Protein AF-A0A7K3Z3W0-F1 (afdb_monomer)

Sequence (108 aa):
METPNSKQ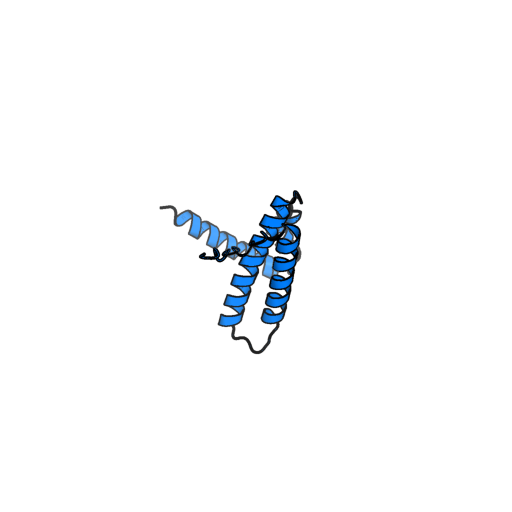KPKTQTPTHEALLQTEWATIKQLEKMLLDPELTIKEKTNVANVLAFHANTLNKLLMQRGEKDEFDEQNLGDYVRCVEPRIARNFRRDFKVWKRTLSLKRY

pLDDT: mean 74.73, std 16.38, range [38.72, 93.94]

Solvent-accessible surface area (backbone atoms on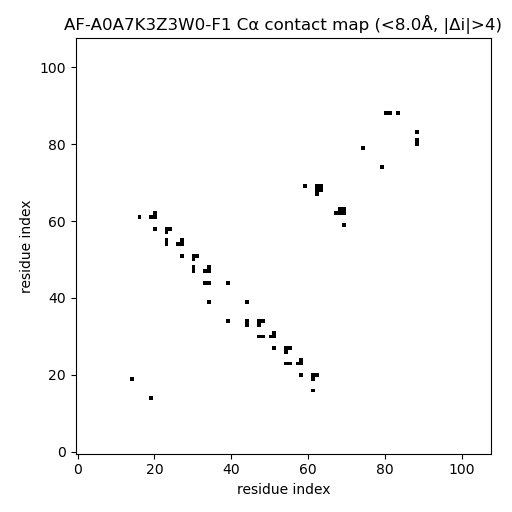ly — not comparable to full-atom values): 6561 Å² total; per-residue (Å²): 138,86,80,83,81,79,79,77,73,82,78,78,74,76,75,50,73,67,57,49,51,54,49,39,54,53,49,46,58,50,42,54,54,54,64,69,45,83,85,58,50,74,68,53,43,52,51,47,50,54,52,38,53,52,45,53,55,50,44,51,54,52,42,47,74,71,67,47,74,58,73,61,76,74,52,49,75,68,58,63,38,65,81,40,62,72,68,60,35,49,52,52,55,52,53,52,51,52,52,54,50,55,55,65,70,63,67,126

Radius of gyration: 22.02 Å; Cα contacts (8 Å, |Δi|>4): 37; chains: 1; bounding box: 74×55×32 Å

Nearest PDB structures (foldseek):
  3d36-assembly1_B  TM=8.146E-01  e=3.096E+00  Geobacillus stearothermophilus 10
  7qho-assembly1_I  TM=8.813E-01  e=4.775E+00  Corynebacterium glutamicum ATCC 13032
  6dkm-assembly1_A  TM=8.184E-01  e=8.868E+00  synthetic construct

Mean predicted aligned error: 15.64 Å

Secondary structure (DSSP, 8-state):
-------------PPPHHHHHHHHHHHHHHHHHHHT-TTS-HHHHHHHHHHHHHHHHHHHHHHHHTT---HHHHS-HHHHHHTS-HHHHHHHHHHHHHHHHHHHHT--

Structure (mmCIF, N/CA/C/O backbone):
data_AF-A0A7K3Z3W0-F1
#
_entry.id   AF-A0A7K3Z3W0-F1
#
loop_
_atom_site.group_PDB
_atom_site.id
_atom_site.type_symbol
_atom_site.label_atom_id
_atom_site.label_alt_id
_atom_site.label_comp_id
_atom_site.label_asym_id
_atom_site.label_entity_id
_atom_site.label_seq_id
_atom_site.pdbx_PDB_ins_code
_atom_site.Cartn_x
_atom_site.Cartn_y
_atom_site.Cartn_z
_atom_site.occupancy
_atom_site.B_iso_or_equiv
_atom_site.auth_seq_id
_atom_site.auth_comp_id
_atom_site.auth_asym_id
_atom_site.auth_atom_id
_atom_site.pdbx_PDB_model_num
ATOM 1 N N . MET A 1 1 ? 53.928 -29.258 2.703 1.00 38.72 1 MET A N 1
ATOM 2 C CA . MET A 1 1 ? 53.296 -28.548 1.574 1.00 38.72 1 MET A CA 1
ATOM 3 C C . MET A 1 1 ? 51.880 -28.220 1.994 1.00 38.72 1 MET A C 1
ATOM 5 O O . MET A 1 1 ? 51.075 -29.130 2.128 1.00 38.72 1 MET A O 1
ATOM 9 N N . GLU A 1 2 ? 51.623 -26.960 2.323 1.00 39.38 2 GLU A N 1
ATOM 10 C CA . GLU A 1 2 ? 50.313 -26.494 2.779 1.00 39.38 2 GLU A CA 1
ATOM 11 C C . GLU A 1 2 ? 49.492 -26.056 1.563 1.00 39.38 2 GLU A C 1
ATOM 13 O O . GLU A 1 2 ? 49.915 -25.207 0.782 1.00 39.38 2 GLU A O 1
ATOM 18 N N . THR A 1 3 ? 48.332 -26.6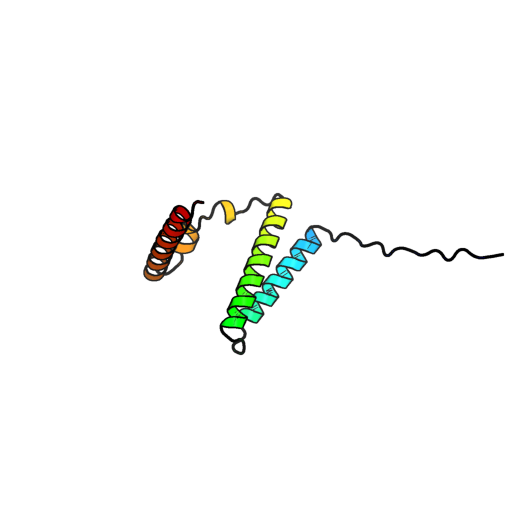74 1.368 1.00 49.91 3 THR A N 1
ATOM 19 C CA . THR A 1 3 ? 47.352 -26.271 0.355 1.00 49.91 3 THR A CA 1
ATOM 20 C C . THR A 1 3 ? 46.624 -25.002 0.807 1.00 49.91 3 THR A C 1
ATOM 22 O O . THR A 1 3 ? 46.060 -25.006 1.906 1.00 49.91 3 THR A O 1
ATOM 25 N N . PRO A 1 4 ? 46.538 -23.937 -0.010 1.00 48.25 4 PRO A N 1
ATOM 26 C CA . PRO A 1 4 ? 45.727 -22.783 0.336 1.00 48.25 4 PRO A CA 1
ATOM 27 C C . PRO A 1 4 ? 44.248 -23.086 0.067 1.00 48.25 4 PRO A C 1
ATOM 29 O O . PRO A 1 4 ? 43.810 -23.271 -1.068 1.00 48.25 4 PRO A O 1
ATOM 32 N N . ASN A 1 5 ? 43.477 -23.127 1.152 1.00 45.44 5 ASN A N 1
ATOM 33 C CA . ASN A 1 5 ? 42.025 -23.233 1.156 1.00 45.44 5 ASN A CA 1
ATOM 34 C C . ASN A 1 5 ? 41.415 -21.959 0.537 1.00 45.44 5 ASN A C 1
ATOM 36 O O . ASN A 1 5 ? 41.382 -20.894 1.162 1.00 45.44 5 ASN A O 1
ATOM 40 N N . SER A 1 6 ? 40.981 -22.056 -0.722 1.00 48.03 6 SER A N 1
ATOM 41 C CA . SER A 1 6 ? 40.340 -20.969 -1.462 1.00 48.03 6 SER A CA 1
ATOM 42 C C . SER A 1 6 ? 38.951 -20.692 -0.884 1.00 48.03 6 SER A C 1
ATOM 44 O O . SER A 1 6 ? 37.970 -21.361 -1.205 1.00 48.03 6 SER A O 1
ATOM 46 N N . LYS A 1 7 ? 38.858 -19.684 -0.010 1.00 52.44 7 LYS A N 1
ATOM 47 C CA . LYS A 1 7 ? 37.584 -19.108 0.434 1.00 52.44 7 LYS A CA 1
ATOM 48 C C . LYS A 1 7 ? 36.920 -18.399 -0.752 1.00 52.44 7 LYS A C 1
ATOM 50 O O . LYS A 1 7 ? 37.149 -17.211 -0.979 1.00 52.44 7 LYS A O 1
ATOM 55 N N . GLN A 1 8 ? 36.090 -19.113 -1.510 1.00 46.75 8 GLN A N 1
ATOM 56 C CA . GLN A 1 8 ? 35.159 -18.488 -2.449 1.00 46.75 8 GLN A CA 1
ATOM 57 C C . GLN A 1 8 ? 34.176 -17.614 -1.655 1.00 46.75 8 GLN A C 1
ATOM 59 O O . GLN A 1 8 ? 33.345 -18.114 -0.900 1.00 46.75 8 GLN A O 1
ATOM 64 N N . LYS A 1 9 ? 34.287 -16.289 -1.804 1.00 46.88 9 LYS A N 1
ATOM 65 C CA . LYS A 1 9 ? 33.256 -15.349 -1.346 1.00 46.88 9 LYS A CA 1
ATOM 66 C C . LYS A 1 9 ? 31.958 -15.654 -2.111 1.00 46.88 9 LYS A C 1
ATOM 68 O O . LYS A 1 9 ? 32.032 -15.797 -3.335 1.00 46.88 9 LYS A O 1
ATOM 73 N N . PRO A 1 10 ? 30.787 -15.727 -1.453 1.00 45.97 10 PRO A N 1
ATOM 74 C CA . PRO A 1 10 ? 29.529 -15.845 -2.173 1.00 45.97 10 PRO A CA 1
ATOM 75 C C . PRO A 1 10 ? 29.385 -14.618 -3.076 1.00 45.97 10 PRO A C 1
ATOM 77 O O . PRO A 1 10 ? 29.442 -13.477 -2.615 1.00 45.97 10 PRO A O 1
ATOM 80 N N . LYS A 1 11 ? 29.265 -14.852 -4.385 1.00 47.03 11 LYS A N 1
ATOM 81 C CA . LYS A 1 11 ? 28.898 -13.813 -5.343 1.00 47.03 11 LYS A CA 1
ATOM 82 C C . LYS A 1 11 ? 27.453 -13.437 -5.039 1.00 47.03 11 LYS A C 1
ATOM 84 O O . LYS A 1 11 ? 26.540 -14.119 -5.493 1.00 47.03 11 LYS A O 1
ATOM 89 N N . THR A 1 12 ? 27.243 -12.387 -4.254 1.00 52.00 12 THR A N 1
ATOM 90 C CA . THR A 1 12 ? 25.933 -11.749 -4.134 1.00 52.00 12 THR A CA 1
ATOM 91 C C . THR A 1 12 ? 25.607 -11.180 -5.511 1.00 52.00 12 THR A C 1
ATOM 93 O O . THR A 1 12 ? 26.081 -10.104 -5.868 1.00 52.00 12 THR A O 1
ATOM 96 N N . GLN A 1 13 ? 24.903 -11.951 -6.341 1.00 56.97 13 GLN A N 1
ATOM 97 C CA . GLN A 1 13 ? 24.348 -11.436 -7.586 1.00 56.97 13 GLN A CA 1
ATOM 98 C C . GLN A 1 13 ? 23.401 -10.310 -7.192 1.00 56.97 13 GLN A C 1
ATOM 100 O O . GLN A 1 13 ? 22.414 -10.541 -6.496 1.00 56.97 13 GLN A O 1
ATOM 105 N N . THR A 1 14 ? 23.742 -9.082 -7.571 1.00 64.88 14 THR A N 1
ATOM 106 C CA . THR A 1 14 ? 22.817 -7.964 -7.453 1.00 64.88 14 THR A CA 1
ATOM 107 C C . THR A 1 14 ? 21.577 -8.316 -8.274 1.00 64.88 14 THR A C 1
ATOM 109 O O . THR A 1 14 ? 21.716 -8.616 -9.464 1.00 64.88 14 THR A O 1
ATOM 112 N N . PRO A 1 15 ? 20.383 -8.356 -7.657 1.00 74.75 15 PRO A N 1
ATOM 113 C CA . PRO A 1 15 ? 19.162 -8.674 -8.377 1.00 74.75 15 PRO A CA 1
ATOM 114 C C . PRO A 1 15 ? 18.978 -7.684 -9.526 1.00 74.75 15 PRO A C 1
ATOM 116 O O . PRO A 1 15 ? 19.253 -6.489 -9.390 1.00 74.75 15 PRO A O 1
ATOM 119 N N . THR A 1 16 ? 18.552 -8.194 -10.680 1.00 86.12 16 THR A N 1
ATOM 120 C CA . THR A 1 16 ? 18.250 -7.346 -11.833 1.00 86.12 16 THR A CA 1
ATOM 121 C C . THR A 1 16 ? 17.067 -6.437 -11.506 1.00 86.12 16 THR A C 1
ATOM 123 O O . THR A 1 16 ? 16.213 -6.773 -10.687 1.00 86.12 16 THR A O 1
ATOM 126 N N . HIS A 1 17 ? 16.990 -5.286 -12.172 1.00 83.00 17 HIS A N 1
ATOM 127 C CA . HIS A 1 17 ? 15.889 -4.339 -11.987 1.00 83.00 17 HIS A CA 1
ATOM 128 C C . HIS A 1 17 ? 14.506 -4.991 -12.198 1.00 83.00 17 HIS A C 1
ATOM 130 O O . HIS A 1 17 ? 13.577 -4.763 -11.431 1.00 83.00 17 HIS A O 1
ATOM 136 N N . GLU A 1 18 ? 14.388 -5.876 -13.191 1.00 84.00 18 GLU A N 1
ATOM 137 C CA . GLU A 1 18 ? 13.168 -6.652 -13.447 1.00 84.00 18 GLU A CA 1
ATOM 138 C C . GLU A 1 18 ? 12.836 -7.610 -12.289 1.00 84.00 18 GLU A C 1
ATOM 140 O O . GLU A 1 18 ? 11.682 -7.719 -11.884 1.00 84.00 18 GLU A O 1
ATOM 145 N N . ALA A 1 19 ? 13.842 -8.268 -11.700 1.00 87.94 19 ALA A N 1
ATOM 146 C CA . ALA A 1 19 ? 13.634 -9.137 -10.543 1.00 87.94 19 ALA A CA 1
ATOM 147 C C . ALA A 1 19 ? 13.154 -8.349 -9.312 1.00 87.94 19 ALA A C 1
ATOM 149 O O . ALA A 1 19 ? 12.318 -8.848 -8.556 1.00 87.94 19 ALA A O 1
ATOM 150 N N . LEU A 1 20 ? 13.634 -7.112 -9.131 1.00 88.38 20 LEU A N 1
ATOM 151 C CA . LEU A 1 20 ? 13.148 -6.209 -8.083 1.00 88.38 20 LEU A CA 1
ATOM 152 C C . LEU A 1 20 ? 11.679 -5.832 -8.311 1.00 88.38 20 LEU A C 1
ATOM 154 O O . LEU A 1 20 ? 10.875 -5.988 -7.397 1.00 88.38 20 LEU A O 1
ATOM 158 N N . LEU A 1 21 ? 11.302 -5.444 -9.535 1.00 87.81 21 LEU A N 1
ATOM 159 C CA . LEU A 1 21 ? 9.907 -5.141 -9.883 1.00 87.81 21 LEU A CA 1
ATOM 160 C C . LEU A 1 21 ? 8.968 -6.321 -9.607 1.00 87.81 21 LEU A C 1
ATOM 162 O O . LEU A 1 21 ? 7.926 -6.149 -8.976 1.00 87.81 21 LEU A O 1
ATOM 166 N N . GLN A 1 22 ? 9.343 -7.529 -10.037 1.00 90.19 22 GLN A N 1
ATOM 167 C CA . GLN A 1 22 ? 8.543 -8.735 -9.795 1.00 90.19 22 GLN A CA 1
ATOM 168 C C . GLN A 1 22 ? 8.397 -9.037 -8.298 1.00 90.19 22 GLN A C 1
ATOM 170 O O . GLN A 1 22 ? 7.325 -9.443 -7.846 1.00 90.19 22 GLN A O 1
ATOM 175 N N . THR A 1 23 ? 9.456 -8.804 -7.521 1.00 92.56 23 THR A N 1
ATOM 176 C CA . THR A 1 23 ? 9.451 -9.024 -6.069 1.00 92.56 23 THR A CA 1
ATOM 177 C C . THR A 1 23 ? 8.527 -8.039 -5.353 1.00 92.56 23 THR A C 1
ATOM 179 O O . THR A 1 23 ? 7.727 -8.449 -4.509 1.00 92.56 23 THR A O 1
ATOM 182 N N . GLU A 1 24 ? 8.575 -6.756 -5.716 1.00 91.06 24 GLU A N 1
ATOM 183 C CA . GLU A 1 24 ? 7.681 -5.738 -5.152 1.00 91.06 24 GLU A CA 1
ATOM 18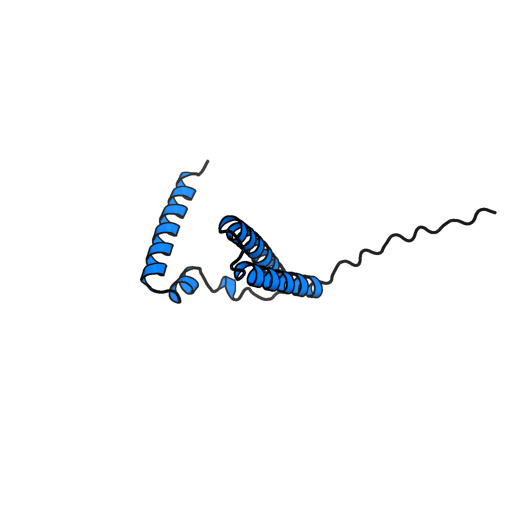4 C C . GLU A 1 24 ? 6.213 -6.024 -5.506 1.00 91.06 24 GLU A C 1
ATOM 186 O O . GLU A 1 24 ? 5.353 -6.031 -4.624 1.00 91.06 24 GLU A O 1
ATOM 191 N N . TRP A 1 25 ? 5.918 -6.379 -6.763 1.00 93.56 25 TRP A N 1
ATOM 192 C CA . TRP A 1 25 ? 4.567 -6.773 -7.182 1.00 93.56 25 TRP A CA 1
ATOM 193 C C . TRP A 1 25 ? 4.036 -7.998 -6.432 1.00 93.56 25 TRP A C 1
ATOM 195 O O . TRP A 1 25 ? 2.867 -8.028 -6.036 1.00 93.56 25 TRP A O 1
ATOM 205 N N . ALA A 1 26 ? 4.874 -9.018 -6.231 1.00 92.69 26 ALA A N 1
ATOM 206 C CA . ALA A 1 26 ? 4.501 -10.203 -5.463 1.00 92.69 26 ALA A CA 1
ATOM 207 C C . ALA A 1 26 ? 4.192 -9.851 -3.999 1.00 92.69 26 ALA A C 1
ATOM 209 O O . ALA A 1 26 ? 3.196 -10.325 -3.446 1.00 92.69 26 ALA A O 1
ATOM 210 N N . THR A 1 27 ? 5.001 -8.971 -3.406 1.00 92.81 27 THR A N 1
ATOM 211 C CA . THR A 1 27 ? 4.833 -8.503 -2.025 1.00 92.81 27 THR A CA 1
ATOM 212 C C . THR A 1 27 ? 3.538 -7.710 -1.860 1.00 92.81 27 THR A C 1
ATOM 214 O O . THR A 1 27 ? 2.762 -7.993 -0.948 1.00 92.81 27 THR A O 1
ATOM 217 N N . ILE A 1 28 ? 3.234 -6.786 -2.778 1.00 93.38 28 ILE A N 1
ATOM 218 C CA . ILE A 1 28 ? 1.977 -6.018 -2.764 1.00 93.38 28 ILE A CA 1
ATOM 219 C C . ILE A 1 28 ? 0.769 -6.957 -2.829 1.00 93.38 28 ILE A C 1
ATOM 221 O O . ILE A 1 28 ? -0.110 -6.871 -1.974 1.00 93.38 28 ILE A O 1
ATOM 225 N N . LYS A 1 29 ? 0.758 -7.924 -3.758 1.00 93.44 29 LYS A N 1
ATOM 226 C CA . LYS A 1 29 ? -0.336 -8.908 -3.869 1.00 93.44 29 LYS A CA 1
ATOM 227 C C . LYS A 1 29 ? -0.524 -9.733 -2.596 1.00 93.44 29 LYS A C 1
ATOM 229 O O . LYS A 1 29 ? -1.643 -10.133 -2.274 1.00 93.44 29 LYS A O 1
ATOM 234 N N . GLN A 1 30 ? 0.557 -10.035 -1.879 1.00 93.94 30 GLN A N 1
ATOM 235 C CA . GLN A 1 30 ? 0.471 -10.734 -0.600 1.00 93.94 30 GLN A CA 1
ATOM 236 C C . GLN A 1 30 ? -0.139 -9.839 0.486 1.00 93.94 30 GLN A C 1
ATOM 238 O O . GLN A 1 30 ? -1.020 -10.290 1.216 1.00 93.94 30 GLN A O 1
ATOM 243 N N . LEU A 1 31 ? 0.274 -8.574 0.564 1.00 91.50 31 LEU A N 1
ATOM 244 C CA . LEU A 1 31 ? -0.255 -7.612 1.534 1.00 91.50 31 LEU A CA 1
ATOM 245 C C . LEU A 1 31 ? -1.736 -7.294 1.281 1.00 91.50 31 LEU A C 1
ATOM 247 O O . LEU A 1 31 ? -2.509 -7.199 2.230 1.00 91.50 31 LEU A O 1
ATOM 251 N N . GLU A 1 32 ? -2.160 -7.211 0.019 1.00 91.25 32 GLU A N 1
ATOM 252 C CA . GLU A 1 32 ? -3.575 -7.076 -0.352 1.00 91.25 32 GLU A CA 1
ATOM 253 C C . GLU A 1 32 ? -4.406 -8.261 0.147 1.00 91.25 32 GLU A C 1
ATOM 255 O O . GLU A 1 32 ? -5.459 -8.066 0.754 1.00 91.25 32 GLU A O 1
ATOM 260 N N . LYS A 1 33 ? -3.913 -9.493 -0.039 1.00 93.00 33 LYS A N 1
ATOM 261 C CA . LYS A 1 33 ? -4.570 -10.693 0.502 1.00 93.00 33 LYS A CA 1
ATOM 262 C C . LYS A 1 33 ? -4.664 -10.648 2.022 1.00 93.00 33 LYS A C 1
ATOM 264 O O . LYS A 1 33 ? -5.706 -11.001 2.562 1.00 93.00 33 LYS A O 1
ATOM 269 N N . MET A 1 34 ? -3.610 -10.191 2.700 1.00 90.94 34 MET A N 1
ATOM 270 C CA . MET A 1 34 ? -3.631 -10.030 4.153 1.00 90.94 34 MET A CA 1
ATOM 271 C C . MET A 1 34 ? -4.685 -9.006 4.582 1.00 90.94 34 MET A C 1
ATOM 273 O O . MET A 1 34 ? -5.429 -9.276 5.507 1.00 90.94 34 MET A O 1
ATOM 277 N N . LEU A 1 35 ? -4.838 -7.868 3.899 1.00 91.06 35 LEU A N 1
ATOM 278 C CA . LEU A 1 35 ? -5.863 -6.874 4.262 1.00 91.06 35 LEU A CA 1
ATOM 279 C C . LEU A 1 35 ? -7.303 -7.405 4.184 1.00 91.06 35 LEU A C 1
ATOM 281 O O . LEU A 1 35 ? -8.171 -6.929 4.924 1.00 91.06 35 LEU A O 1
ATOM 285 N N . LEU A 1 36 ? -7.548 -8.379 3.306 1.00 90.31 36 LEU A N 1
ATOM 286 C CA . LEU A 1 36 ? -8.843 -9.043 3.162 1.00 90.31 36 LEU A CA 1
ATOM 287 C C . LEU A 1 36 ? -9.115 -10.085 4.254 1.00 90.31 36 LEU A C 1
ATOM 289 O O . LEU A 1 36 ? -10.258 -10.520 4.382 1.00 90.31 36 LEU A O 1
ATOM 293 N N . ASP A 1 37 ? -8.110 -10.458 5.049 1.00 91.44 37 ASP A N 1
ATOM 294 C CA . ASP A 1 37 ? -8.264 -11.418 6.136 1.00 91.44 37 ASP A CA 1
ATOM 295 C C . ASP A 1 37 ? -9.227 -10.861 7.210 1.00 91.44 37 ASP A C 1
ATOM 297 O O . ASP A 1 37 ? -8.990 -9.775 7.768 1.00 91.44 37 ASP A O 1
ATOM 301 N N . PRO A 1 38 ? -10.356 -11.541 7.486 1.00 90.62 38 PRO A N 1
ATOM 302 C CA . PRO A 1 38 ? -11.292 -11.116 8.519 1.00 90.62 38 PRO A CA 1
ATOM 303 C C . PRO A 1 38 ? -10.727 -11.265 9.938 1.00 90.62 38 PRO A C 1
ATOM 305 O O . PRO A 1 38 ? -11.184 -10.540 10.819 1.00 90.62 38 PRO A O 1
ATOM 308 N N . GLU A 1 39 ? -9.728 -12.127 10.154 1.00 93.00 39 GLU A N 1
ATOM 309 C CA . GLU A 1 39 ? -9.169 -12.430 11.479 1.00 93.00 39 GLU A CA 1
ATOM 310 C C . GLU A 1 39 ? -8.208 -11.345 11.990 1.00 93.00 39 GLU A C 1
ATOM 312 O O . GLU A 1 39 ? -7.920 -11.267 13.185 1.00 93.00 39 GLU A O 1
ATOM 317 N N . LEU A 1 40 ? -7.724 -10.461 11.109 1.00 89.19 40 LEU A N 1
ATOM 318 C CA . LEU A 1 40 ? -6.843 -9.368 11.514 1.00 89.19 40 LEU A CA 1
ATOM 319 C C . LEU A 1 40 ? -7.601 -8.284 12.282 1.00 89.19 40 LEU A C 1
ATOM 321 O O . LEU A 1 40 ? -8.609 -7.731 11.829 1.00 89.19 40 LEU A O 1
ATOM 325 N N . THR A 1 41 ? -7.021 -7.865 13.401 1.00 93.75 41 THR A N 1
ATOM 326 C CA . THR A 1 41 ? -7.495 -6.704 14.151 1.00 93.75 41 THR A CA 1
ATOM 327 C C . THR A 1 41 ? -7.314 -5.409 13.352 1.00 93.75 41 THR A C 1
ATOM 329 O O . THR A 1 41 ? -6.469 -5.297 12.462 1.00 93.75 41 THR A O 1
ATOM 332 N N . ILE A 1 42 ? -8.053 -4.357 13.720 1.00 88.12 42 ILE A N 1
ATOM 333 C CA . ILE A 1 42 ? -7.929 -3.023 13.097 1.00 88.12 42 ILE A CA 1
ATOM 334 C C . ILE A 1 42 ? -6.481 -2.509 13.148 1.00 88.12 42 ILE A C 1
ATOM 336 O O . ILE A 1 42 ? -5.989 -1.916 12.185 1.00 88.12 42 ILE A O 1
ATOM 340 N N . LYS A 1 43 ? -5.776 -2.751 14.259 1.00 90.94 43 LYS A N 1
ATOM 341 C CA . LYS A 1 43 ? -4.381 -2.331 14.434 1.00 90.94 43 LYS A CA 1
ATOM 342 C C . LYS A 1 43 ? -3.455 -3.071 13.471 1.00 90.94 43 LYS A C 1
ATOM 344 O O . LYS A 1 43 ? -2.594 -2.447 12.857 1.00 90.94 43 LYS A O 1
ATOM 349 N N . GLU A 1 44 ? -3.646 -4.374 13.308 1.00 90.62 44 GLU A N 1
ATOM 350 C CA . GLU A 1 44 ? -2.852 -5.169 12.372 1.00 90.62 44 GLU A CA 1
ATOM 351 C C . GLU A 1 44 ? -3.152 -4.786 10.926 1.00 90.62 44 GLU A C 1
ATOM 353 O O . GLU A 1 44 ? -2.215 -4.553 10.169 1.00 90.62 44 GLU A O 1
ATOM 358 N N . LYS A 1 45 ? -4.423 -4.578 10.562 1.00 86.00 45 LYS A N 1
ATOM 359 C CA . LYS A 1 45 ? -4.798 -4.047 9.239 1.00 86.00 45 LYS A CA 1
ATOM 360 C C . LYS A 1 45 ? -4.157 -2.690 8.962 1.00 86.00 45 LYS A C 1
ATOM 362 O O . LYS A 1 45 ? -3.663 -2.461 7.864 1.00 86.00 45 LYS A O 1
ATOM 367 N N . THR A 1 46 ? -4.097 -1.814 9.965 1.00 88.94 46 THR A N 1
ATOM 368 C CA . THR A 1 46 ? -3.412 -0.516 9.846 1.00 88.94 46 THR A CA 1
ATOM 369 C C . THR A 1 46 ? -1.914 -0.697 9.584 1.00 88.94 46 THR A C 1
ATOM 371 O O . THR A 1 46 ? -1.353 -0.031 8.717 1.00 88.94 46 THR A O 1
ATOM 374 N N . ASN A 1 47 ? -1.260 -1.626 10.286 1.00 91.12 47 ASN A N 1
ATOM 375 C CA . ASN A 1 47 ? 0.152 -1.932 10.057 1.00 91.12 47 ASN A CA 1
ATOM 376 C C . ASN A 1 47 ? 0.391 -2.515 8.658 1.00 91.12 47 ASN A C 1
ATOM 378 O O . ASN A 1 47 ? 1.292 -2.055 7.962 1.00 91.12 47 ASN A O 1
ATOM 382 N N . VAL A 1 48 ? -0.433 -3.473 8.224 1.00 89.50 48 VAL A N 1
ATOM 383 C CA . VAL A 1 48 ? -0.353 -4.062 6.879 1.00 89.50 48 VAL A CA 1
ATOM 384 C C . VAL A 1 48 ? -0.558 -2.989 5.807 1.00 89.50 48 VAL A C 1
ATOM 386 O O . VAL A 1 48 ? 0.207 -2.941 4.850 1.00 89.50 48 VAL A O 1
ATOM 389 N N . ALA A 1 49 ? -1.515 -2.073 5.988 1.00 86.81 49 ALA A N 1
ATOM 390 C CA . ALA A 1 49 ? -1.751 -0.968 5.058 1.00 86.81 49 ALA A CA 1
ATOM 391 C C . ALA A 1 49 ? -0.552 -0.007 4.965 1.00 86.81 49 ALA A C 1
ATOM 393 O O . ALA A 1 49 ? -0.193 0.427 3.872 1.00 86.81 49 ALA A O 1
ATOM 394 N N . ASN A 1 50 ? 0.109 0.289 6.089 1.00 90.44 50 ASN A N 1
ATOM 395 C CA . ASN A 1 50 ? 1.320 1.114 6.097 1.00 90.44 50 ASN A CA 1
ATOM 396 C C . ASN A 1 50 ? 2.480 0.435 5.353 1.00 90.44 50 ASN A C 1
ATOM 398 O O . ASN A 1 50 ? 3.184 1.086 4.580 1.00 90.44 50 ASN A O 1
ATOM 402 N N . VAL A 1 51 ? 2.665 -0.871 5.565 1.00 92.56 51 VAL A N 1
ATOM 403 C CA . VAL A 1 51 ? 3.682 -1.662 4.857 1.00 92.56 51 VAL A CA 1
ATOM 404 C C . VAL A 1 51 ? 3.362 -1.725 3.360 1.00 92.56 51 VAL A C 1
ATOM 406 O O . VAL A 1 51 ? 4.248 -1.511 2.537 1.00 92.56 51 VAL A O 1
ATOM 409 N N . LEU A 1 52 ? 2.092 -1.903 2.988 1.00 89.69 52 LEU A N 1
ATOM 410 C CA . LEU A 1 52 ? 1.649 -1.865 1.592 1.00 89.69 52 LEU A CA 1
ATOM 411 C C . LEU A 1 52 ? 1.972 -0.521 0.935 1.00 89.69 52 LEU A C 1
ATOM 413 O O . LEU A 1 52 ? 2.550 -0.501 -0.148 1.00 89.69 52 LEU A O 1
ATOM 417 N N . ALA A 1 53 ? 1.673 0.597 1.600 1.00 85.75 53 ALA A N 1
ATOM 418 C CA . ALA A 1 53 ? 1.993 1.927 1.084 1.00 85.75 53 ALA A CA 1
ATOM 419 C C . ALA A 1 53 ? 3.506 2.125 0.873 1.00 85.75 53 ALA A C 1
ATOM 421 O O . ALA A 1 53 ? 3.924 2.754 -0.100 1.00 85.75 53 ALA A O 1
ATOM 422 N N . PHE A 1 54 ? 4.343 1.569 1.755 1.00 90.88 54 PHE A N 1
ATOM 423 C CA . PHE A 1 54 ? 5.797 1.592 1.590 1.00 90.88 54 PHE A CA 1
ATOM 424 C C . PHE A 1 54 ? 6.257 0.825 0.338 1.00 90.88 54 PHE A C 1
ATOM 426 O O . PHE A 1 54 ? 7.054 1.354 -0.443 1.00 90.88 54 PHE A O 1
ATOM 433 N N . HIS A 1 55 ? 5.735 -0.383 0.116 1.00 89.62 55 HIS A N 1
ATOM 434 C CA . HIS A 1 55 ? 6.078 -1.191 -1.058 1.00 89.62 55 HIS A CA 1
ATOM 435 C C . HIS A 1 55 ? 5.535 -0.589 -2.359 1.00 89.62 55 HIS A C 1
ATOM 437 O O . HIS A 1 55 ? 6.265 -0.522 -3.342 1.00 89.62 55 HIS A O 1
ATOM 443 N N . ALA A 1 56 ? 4.323 -0.029 -2.356 1.00 88.00 56 ALA A N 1
ATOM 444 C CA . ALA A 1 56 ? 3.779 0.697 -3.507 1.00 88.00 56 ALA A CA 1
ATOM 445 C C . ALA A 1 56 ? 4.654 1.905 -3.895 1.00 88.00 56 ALA A C 1
ATOM 447 O O . ALA A 1 56 ? 4.992 2.086 -5.061 1.00 88.00 56 ALA A O 1
ATOM 448 N N . ASN A 1 57 ? 5.116 2.687 -2.912 1.00 86.44 57 ASN A N 1
ATOM 449 C CA . ASN A 1 57 ? 6.046 3.793 -3.165 1.00 86.44 57 ASN A CA 1
ATOM 450 C C . ASN A 1 57 ? 7.403 3.314 -3.706 1.00 86.44 57 ASN A C 1
ATOM 452 O O . ASN A 1 57 ? 8.034 4.007 -4.504 1.00 86.44 57 ASN A O 1
ATOM 456 N N . THR A 1 58 ? 7.880 2.159 -3.243 1.00 87.75 58 THR A N 1
ATOM 457 C CA . THR A 1 58 ? 9.134 1.560 -3.720 1.00 87.75 58 THR A CA 1
ATOM 458 C C . THR A 1 58 ? 8.986 1.069 -5.157 1.00 87.75 58 THR A C 1
ATOM 460 O O . THR A 1 58 ? 9.844 1.367 -5.986 1.00 87.75 58 THR A O 1
ATOM 463 N N . LEU A 1 59 ? 7.867 0.417 -5.475 1.00 87.81 59 LEU A N 1
ATOM 464 C CA . LEU A 1 59 ? 7.524 0.001 -6.828 1.00 87.81 59 LEU A CA 1
ATOM 465 C C . LEU A 1 59 ? 7.464 1.200 -7.783 1.00 87.81 59 LEU A C 1
ATOM 467 O O . LEU A 1 59 ? 8.129 1.164 -8.813 1.00 87.81 59 LEU A O 1
ATOM 471 N N . ASN A 1 60 ? 6.770 2.283 -7.418 1.00 82.88 60 ASN A N 1
ATOM 472 C CA . ASN A 1 60 ? 6.702 3.492 -8.248 1.00 82.88 60 ASN A CA 1
ATOM 473 C C . ASN A 1 60 ? 8.100 4.046 -8.552 1.00 82.88 60 ASN A C 1
ATOM 475 O O . ASN A 1 60 ? 8.422 4.332 -9.701 1.00 82.88 60 ASN A O 1
ATOM 479 N N . LYS A 1 61 ? 8.992 4.105 -7.554 1.00 84.88 61 LYS A N 1
ATOM 480 C CA . LYS A 1 61 ? 10.383 4.539 -7.773 1.00 84.88 61 LYS A CA 1
ATOM 481 C C . LYS A 1 61 ? 11.141 3.637 -8.748 1.00 84.88 61 LYS A C 1
ATOM 483 O O . LYS A 1 61 ? 11.916 4.153 -9.550 1.00 84.88 61 LYS A O 1
ATOM 488 N N . LEU A 1 62 ? 10.948 2.319 -8.680 1.00 85.00 62 LEU A N 1
ATOM 489 C CA . LEU A 1 62 ? 11.560 1.381 -9.626 1.00 85.00 62 LEU A CA 1
ATOM 490 C C . LEU A 1 62 ? 10.991 1.580 -11.042 1.00 85.00 62 LEU A C 1
ATOM 492 O O . LEU A 1 62 ? 11.747 1.621 -12.008 1.00 85.00 62 LEU A O 1
ATOM 496 N N . LEU A 1 63 ? 9.680 1.778 -11.186 1.00 80.44 63 LEU A N 1
ATOM 497 C CA . LEU A 1 63 ? 9.054 2.052 -12.487 1.00 80.44 63 LEU A CA 1
ATOM 498 C C . LEU A 1 63 ? 9.590 3.359 -13.102 1.00 80.44 63 LEU A C 1
ATOM 500 O O . LEU A 1 63 ? 10.033 3.355 -14.252 1.00 80.44 63 LEU A O 1
ATOM 504 N N . MET A 1 64 ? 9.708 4.428 -12.305 1.00 78.25 64 MET A N 1
ATOM 505 C CA . MET A 1 64 ? 10.333 5.687 -12.734 1.00 78.25 64 MET A CA 1
ATOM 506 C C . MET A 1 64 ? 11.787 5.492 -13.197 1.00 78.25 64 MET A C 1
ATOM 508 O O . MET A 1 64 ? 12.209 6.079 -14.194 1.00 78.25 64 MET A O 1
ATOM 512 N N . GLN A 1 65 ? 12.569 4.656 -12.501 1.00 78.81 65 GLN A N 1
ATOM 513 C CA . GLN A 1 65 ? 13.954 4.338 -12.884 1.00 78.81 65 GLN A CA 1
ATOM 514 C C . GLN A 1 65 ? 14.050 3.552 -14.199 1.00 78.81 65 GLN A C 1
ATOM 516 O O . GLN A 1 65 ? 15.055 3.669 -14.903 1.00 78.81 65 GLN A O 1
ATOM 521 N N . ARG A 1 66 ? 13.008 2.796 -14.569 1.00 72.69 66 ARG A N 1
ATOM 522 C CA . ARG A 1 66 ? 12.905 2.098 -15.862 1.00 72.69 66 ARG A CA 1
ATOM 523 C C . ARG A 1 66 ? 12.600 3.042 -17.033 1.00 72.69 66 ARG A C 1
ATOM 525 O O . ARG A 1 66 ? 12.658 2.615 -18.182 1.00 72.69 66 ARG A O 1
ATOM 532 N N . GLY A 1 67 ? 12.294 4.312 -16.762 1.00 64.56 67 GLY A N 1
ATOM 533 C CA . GLY A 1 67 ? 11.848 5.269 -17.775 1.00 64.56 67 GLY A CA 1
ATOM 534 C C . GLY A 1 67 ? 10.373 5.110 -18.151 1.00 64.56 67 GLY A C 1
ATOM 535 O O . GLY A 1 67 ? 9.920 5.755 -19.098 1.00 64.56 67 GLY A O 1
ATOM 536 N N . GLU A 1 68 ? 9.618 4.289 -17.414 1.00 61.31 68 GLU A N 1
ATOM 537 C CA . GLU A 1 68 ? 8.162 4.354 -17.448 1.00 61.31 68 GLU A CA 1
ATOM 538 C C . GLU A 1 68 ? 7.780 5.675 -16.779 1.00 61.31 68 GLU A C 1
ATOM 540 O O . GLU A 1 68 ? 7.990 5.872 -15.582 1.00 61.31 68 GLU A O 1
ATOM 545 N N . LYS A 1 69 ? 7.321 6.638 -17.586 1.00 52.78 69 LYS A N 1
ATOM 546 C CA . LYS A 1 69 ? 6.709 7.851 -17.049 1.00 52.78 69 LYS A CA 1
ATOM 547 C C . LYS A 1 69 ? 5.530 7.406 -16.200 1.00 52.78 69 LYS A C 1
ATOM 549 O O . LYS A 1 69 ? 4.691 6.651 -16.684 1.00 52.78 69 LYS A O 1
ATOM 554 N N . ASP A 1 70 ? 5.502 7.867 -14.957 1.00 51.25 70 ASP A N 1
ATOM 555 C CA . ASP A 1 70 ? 4.385 7.661 -14.050 1.00 51.25 70 ASP A CA 1
ATOM 556 C C . ASP A 1 70 ? 3.110 8.167 -14.751 1.00 51.25 70 ASP A C 1
ATOM 558 O O . ASP A 1 70 ? 2.860 9.368 -14.814 1.00 51.25 70 ASP A O 1
ATOM 562 N N . GLU A 1 71 ? 2.265 7.268 -15.265 1.00 50.41 71 GLU A N 1
ATOM 563 C CA . GLU A 1 71 ? 0.878 7.625 -15.613 1.00 50.41 71 GLU A CA 1
ATOM 564 C C . GLU A 1 71 ? 0.138 8.156 -14.363 1.00 50.41 71 GLU A C 1
ATOM 566 O O . GLU A 1 71 ? -0.859 8.872 -14.460 1.00 50.41 71 GLU A O 1
ATOM 571 N N . PHE A 1 72 ? 0.674 7.863 -13.170 1.00 49.19 72 PHE A N 1
ATOM 572 C CA . PHE A 1 72 ? 0.255 8.416 -11.887 1.00 49.19 72 PHE A CA 1
ATOM 573 C C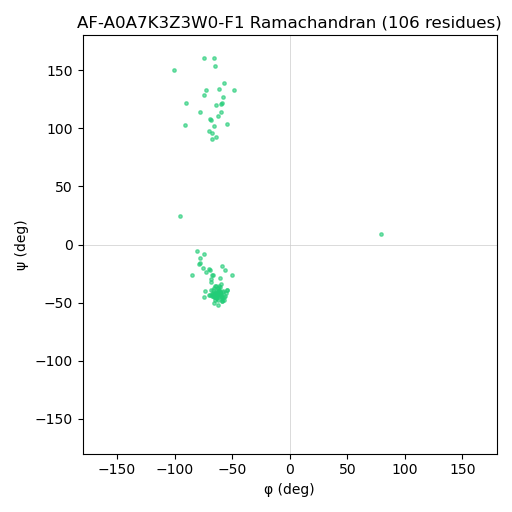 . PHE A 1 72 ? 0.706 9.862 -11.630 1.00 49.19 72 PHE A C 1
ATOM 575 O O . PHE A 1 72 ? 0.067 10.528 -10.819 1.00 49.19 72 PHE A O 1
ATOM 582 N N . ASP A 1 73 ? 1.735 10.384 -12.308 1.00 49.53 73 ASP A N 1
ATOM 583 C CA . ASP A 1 73 ? 2.154 11.792 -12.167 1.00 49.53 73 ASP A CA 1
ATOM 584 C C . ASP A 1 73 ? 1.133 12.722 -12.845 1.00 49.53 73 ASP A C 1
ATOM 586 O O . ASP A 1 73 ? 0.984 13.890 -12.480 1.00 49.53 73 ASP A O 1
ATOM 590 N N . GLU A 1 74 ? 0.373 12.190 -13.810 1.00 49.34 74 GLU A N 1
ATOM 591 C CA . GLU A 1 74 ? -0.701 12.917 -14.486 1.00 49.34 74 GLU A CA 1
ATOM 592 C C . GLU A 1 74 ? -2.030 12.869 -13.711 1.00 49.34 74 GLU A C 1
ATOM 594 O O . GLU A 1 74 ? -2.828 13.807 -13.804 1.00 49.34 74 GLU A O 1
ATOM 599 N N . GLN A 1 75 ? -2.265 11.836 -12.890 1.00 51.12 75 GLN A N 1
ATOM 600 C CA . GLN A 1 75 ? -3.461 11.744 -12.049 1.00 51.12 75 GLN A CA 1
ATOM 601 C C . GLN A 1 75 ? -3.228 12.367 -10.675 1.00 51.12 75 GLN A C 1
ATOM 603 O O . GLN A 1 75 ? -2.666 11.777 -9.755 1.00 51.12 75 GLN A O 1
ATOM 608 N N . ASN A 1 76 ? -3.753 13.575 -10.489 1.00 58.56 76 ASN A N 1
ATOM 609 C CA . ASN A 1 76 ? -3.738 14.195 -9.173 1.00 58.56 76 ASN A CA 1
ATOM 610 C C . ASN A 1 76 ? -4.778 13.531 -8.249 1.00 58.56 76 ASN A C 1
ATOM 612 O O . ASN A 1 76 ? -5.769 12.941 -8.677 1.00 58.56 76 ASN A O 1
ATOM 616 N N . LEU A 1 77 ? -4.605 13.709 -6.937 1.00 57.12 77 LEU A N 1
ATOM 617 C CA . LEU A 1 77 ? -5.543 13.241 -5.905 1.00 57.12 77 LEU A CA 1
ATOM 618 C C . LEU A 1 77 ? -7.009 13.655 -6.183 1.00 57.12 77 LEU A C 1
ATOM 620 O O . LEU A 1 77 ? -7.946 13.005 -5.725 1.00 57.12 77 LEU A O 1
ATOM 624 N N . GLY A 1 78 ? -7.226 14.748 -6.921 1.00 62.00 78 GLY A N 1
ATOM 625 C CA . GLY A 1 78 ? -8.543 15.206 -7.354 1.00 62.00 78 GLY A CA 1
ATOM 626 C C . GLY A 1 78 ? -9.211 14.295 -8.385 1.00 62.00 78 GLY A C 1
ATOM 627 O O . GLY A 1 78 ? -10.436 14.168 -8.334 1.00 62.00 78 GLY A O 1
ATOM 628 N N . ASP A 1 79 ? -8.436 13.641 -9.247 1.00 66.31 79 ASP A N 1
ATOM 629 C CA . ASP A 1 79 ? -8.914 12.671 -10.233 1.00 66.31 79 ASP A CA 1
ATOM 630 C C . ASP A 1 79 ? -9.302 11.353 -9.565 1.00 66.31 79 ASP A C 1
ATOM 632 O O . ASP A 1 79 ? -10.388 10.835 -9.815 1.00 66.31 79 ASP A O 1
ATOM 636 N N . TYR A 1 80 ? -8.521 10.904 -8.580 1.00 61.88 80 TYR A N 1
ATOM 637 C CA . TYR A 1 80 ? -8.888 9.752 -7.753 1.00 61.88 80 TYR A CA 1
ATOM 638 C C . TYR A 1 80 ? -10.190 9.994 -6.970 1.00 61.88 80 TYR A C 1
ATOM 640 O O . TYR A 1 80 ? -11.084 9.152 -6.916 1.00 61.88 80 TYR A O 1
ATOM 648 N N . VAL A 1 81 ? -10.347 11.198 -6.410 1.00 60.91 81 VAL A N 1
ATOM 649 C CA . VAL A 1 81 ? -11.533 11.593 -5.635 1.00 60.91 81 VAL A CA 1
ATOM 650 C C . VAL A 1 81 ? -12.790 11.758 -6.508 1.00 60.91 81 VAL A C 1
ATOM 652 O O . VAL A 1 81 ? -13.900 11.692 -5.979 1.00 60.91 81 VAL A O 1
ATOM 655 N N . ARG A 1 82 ? -12.661 11.961 -7.828 1.00 63.09 82 ARG A N 1
ATOM 656 C CA . ARG A 1 82 ? -13.812 12.058 -8.750 1.00 63.09 82 ARG A CA 1
ATOM 657 C C . ARG A 1 82 ? -14.560 10.736 -8.913 1.00 63.09 82 ARG A C 1
ATOM 659 O O . ARG A 1 82 ? -15.767 10.773 -9.126 1.00 63.09 82 ARG A O 1
ATOM 666 N N . CYS A 1 83 ? -13.870 9.606 -8.787 1.00 67.19 83 CYS A N 1
ATOM 667 C CA . CYS A 1 83 ? -14.463 8.274 -8.929 1.00 67.19 83 CYS A CA 1
ATOM 668 C C . CYS A 1 83 ? -15.191 7.795 -7.661 1.00 67.19 83 CYS A C 1
ATOM 670 O O . CYS A 1 83 ? -15.814 6.737 -7.667 1.00 67.19 83 CYS A O 1
ATOM 672 N N . VAL A 1 84 ? -15.116 8.561 -6.570 1.00 69.31 84 VAL A N 1
ATOM 673 C CA . VAL A 1 84 ? -15.713 8.218 -5.275 1.00 69.31 84 VAL A CA 1
ATOM 674 C C . VAL A 1 84 ? -17.027 8.972 -5.091 1.00 69.31 84 VAL A C 1
ATOM 676 O O . VAL A 1 84 ? -17.194 10.091 -5.579 1.00 69.31 84 VAL A O 1
ATOM 679 N N . GLU A 1 85 ? -17.960 8.381 -4.343 1.00 73.94 85 GLU A N 1
ATOM 680 C CA . GLU A 1 85 ? -19.265 8.976 -4.063 1.00 73.94 85 GLU A CA 1
ATOM 681 C C . GLU A 1 85 ? -19.126 10.447 -3.596 1.00 73.94 85 GLU A C 1
ATOM 683 O O . GLU A 1 85 ? -18.321 10.742 -2.698 1.00 73.94 85 GLU A O 1
ATOM 688 N N . PRO A 1 86 ? -19.910 11.401 -4.146 1.00 76.62 86 PRO A N 1
ATOM 689 C CA . PRO A 1 86 ? -19.700 12.840 -3.935 1.00 76.62 86 PRO A CA 1
ATOM 690 C C . PRO A 1 86 ? -19.687 13.291 -2.470 1.00 76.62 86 PRO A C 1
ATOM 692 O O . PRO A 1 86 ? -19.184 14.369 -2.138 1.00 76.62 86 PRO A O 1
ATOM 695 N N . ARG A 1 87 ? -20.293 12.506 -1.575 1.00 78.38 87 ARG A N 1
ATOM 696 C CA . ARG A 1 87 ? -20.287 12.754 -0.131 1.00 78.38 87 ARG A CA 1
ATOM 697 C C . ARG A 1 87 ? -18.929 12.425 0.497 1.00 78.38 87 ARG A C 1
ATOM 699 O O . ARG A 1 87 ? -18.403 13.244 1.247 1.00 78.38 87 ARG A O 1
ATOM 706 N N . ILE A 1 88 ? -18.342 11.286 0.139 1.00 73.56 88 ILE A N 1
ATOM 707 C CA . ILE A 1 88 ? -17.024 10.838 0.609 1.00 73.56 88 ILE A CA 1
ATOM 708 C C . ILE A 1 88 ? -15.940 11.774 0.068 1.00 73.56 88 ILE A C 1
ATOM 710 O O . ILE A 1 88 ? -15.111 12.277 0.828 1.00 73.56 88 ILE A O 1
ATOM 714 N N . ALA A 1 89 ? -16.029 12.120 -1.217 1.00 72.00 89 ALA A N 1
ATOM 715 C CA . ALA A 1 89 ? -15.136 13.071 -1.869 1.00 72.00 89 ALA A CA 1
ATOM 716 C C . ALA A 1 89 ? -15.088 14.442 -1.167 1.00 72.00 89 ALA A C 1
ATOM 718 O O . ALA A 1 89 ? -14.021 15.039 -0.996 1.00 72.00 89 ALA A O 1
ATOM 719 N N . ARG A 1 90 ? -16.250 14.952 -0.731 1.00 79.38 90 ARG A N 1
ATOM 720 C CA . ARG A 1 90 ? -16.352 16.221 0.007 1.00 79.38 90 ARG A CA 1
ATOM 721 C C . ARG A 1 90 ? -15.689 16.154 1.378 1.00 79.38 90 ARG A C 1
ATOM 723 O O . ARG A 1 90 ? -14.953 17.081 1.720 1.00 79.38 90 ARG A O 1
ATOM 730 N N . ASN A 1 91 ? -15.927 15.083 2.132 1.00 81.44 91 ASN A N 1
ATOM 731 C CA . ASN A 1 91 ? -15.328 14.899 3.455 1.00 81.44 91 ASN A CA 1
ATOM 732 C C . ASN A 1 91 ? -13.803 14.825 3.353 1.00 81.44 91 ASN A C 1
ATOM 734 O O . ASN A 1 91 ? -13.105 15.599 4.001 1.00 81.44 91 ASN A O 1
ATOM 738 N N . PHE A 1 92 ? -13.297 14.012 2.426 1.00 76.50 92 PHE A N 1
ATOM 739 C CA . PHE A 1 92 ? -11.865 13.864 2.198 1.00 76.50 92 PHE A CA 1
ATOM 740 C C . PHE A 1 92 ? -11.183 15.194 1.832 1.00 76.50 92 PHE A C 1
ATOM 742 O O . PHE A 1 92 ? -10.168 15.566 2.419 1.00 76.50 92 PHE A O 1
ATOM 749 N N . ARG A 1 93 ? -11.774 15.987 0.923 1.00 77.75 93 ARG A N 1
ATOM 750 C CA . ARG A 1 93 ? -11.254 17.326 0.576 1.00 77.75 93 ARG A CA 1
ATOM 751 C C . ARG A 1 93 ? -11.244 18.284 1.768 1.00 77.75 93 ARG A C 1
ATOM 753 O O . ARG A 1 93 ? -10.350 19.129 1.857 1.00 77.75 93 ARG A O 1
ATOM 760 N N . ARG A 1 94 ? -12.244 18.201 2.652 1.00 82.81 94 ARG A N 1
ATOM 761 C CA . ARG A 1 94 ? -12.313 19.029 3.863 1.00 82.81 94 ARG A CA 1
ATOM 762 C C . ARG A 1 94 ? -11.178 18.670 4.812 1.00 82.81 94 ARG A C 1
ATOM 764 O O . ARG A 1 94 ? -10.440 19.562 5.224 1.00 82.81 94 ARG A O 1
ATOM 771 N N . ASP A 1 95 ? -11.013 17.387 5.092 1.00 81.00 95 ASP A N 1
ATOM 772 C CA . ASP A 1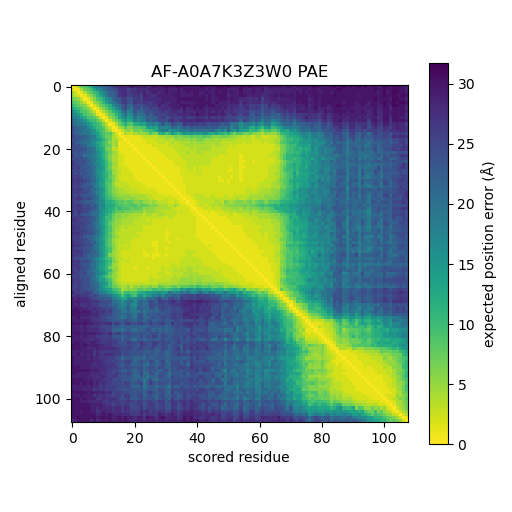 95 ? -10.021 16.898 6.046 1.00 81.00 95 ASP A CA 1
ATOM 773 C C . ASP A 1 95 ? -8.602 17.142 5.530 1.00 81.00 95 ASP A C 1
ATOM 775 O O . ASP A 1 95 ? -7.752 17.643 6.264 1.00 81.00 95 ASP A O 1
ATOM 779 N N . PHE A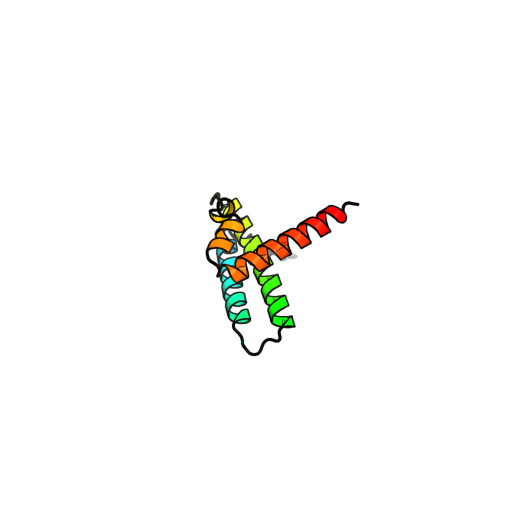 1 96 ? -8.375 16.955 4.227 1.00 76.94 96 PHE A N 1
ATOM 780 C CA . PHE A 1 96 ? -7.114 17.308 3.581 1.00 76.94 96 PHE A CA 1
ATOM 781 C C . PHE A 1 96 ? -6.793 18.808 3.691 1.00 76.94 96 PHE A C 1
ATOM 783 O O . PHE A 1 96 ? -5.658 19.180 3.990 1.00 76.94 96 PHE A O 1
ATOM 790 N N . LYS A 1 97 ? -7.780 19.702 3.505 1.00 80.81 97 LYS A N 1
ATOM 791 C CA . LYS A 1 97 ? -7.588 21.155 3.700 1.00 80.81 97 LYS A CA 1
ATOM 792 C C . LYS A 1 97 ? -7.238 21.501 5.144 1.00 80.81 97 LYS A C 1
ATOM 794 O O . LYS A 1 97 ? -6.375 22.350 5.362 1.00 80.81 97 LYS A O 1
ATOM 799 N N . VAL A 1 98 ? -7.917 20.883 6.109 1.00 84.56 98 VAL A N 1
ATOM 800 C CA . VAL A 1 98 ? -7.645 21.087 7.538 1.00 84.56 98 VAL A CA 1
ATOM 801 C C . VAL A 1 98 ? -6.224 20.636 7.855 1.00 84.56 98 VAL A C 1
ATOM 803 O O . VAL A 1 98 ? -5.433 21.437 8.344 1.00 84.56 98 VAL A O 1
ATOM 806 N N . TRP A 1 99 ? -5.864 19.416 7.463 1.00 77.44 99 TRP A N 1
ATOM 807 C CA . TRP A 1 99 ? -4.530 18.858 7.657 1.00 77.44 99 TRP A CA 1
ATOM 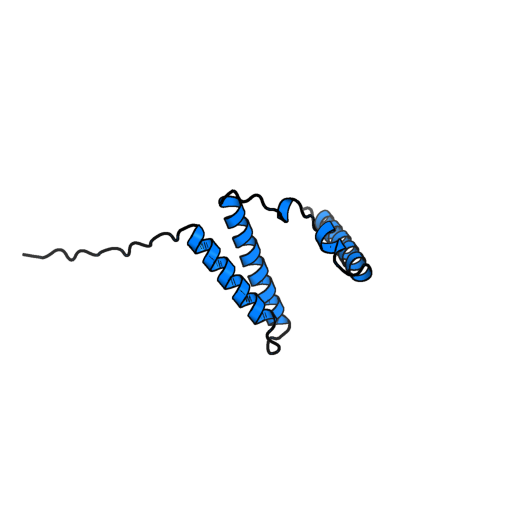808 C C . TRP A 1 99 ? -3.428 19.723 7.029 1.00 77.44 99 TRP A C 1
ATOM 810 O O . TRP A 1 99 ? -2.443 20.049 7.691 1.00 77.44 99 TRP A O 1
ATOM 820 N N . LYS A 1 100 ? -3.624 20.195 5.790 1.00 75.31 100 LYS A N 1
ATOM 821 C CA . LYS A 1 100 ? -2.675 21.085 5.099 1.00 75.31 100 LYS A CA 1
ATOM 822 C C . LYS A 1 100 ? -2.478 22.410 5.840 1.00 75.31 100 LYS A C 1
ATOM 824 O O . LYS A 1 100 ? -1.348 22.880 5.949 1.00 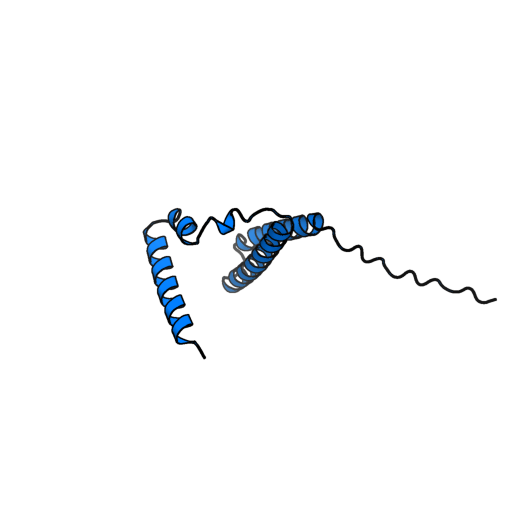75.31 100 LYS A O 1
ATOM 829 N N . ARG A 1 101 ? -3.555 22.993 6.386 1.00 77.38 101 ARG A N 1
ATOM 830 C CA . ARG A 1 101 ? -3.476 24.201 7.227 1.00 77.38 101 ARG A CA 1
ATOM 831 C C . ARG A 1 101 ? -2.692 23.935 8.508 1.00 77.38 101 ARG A C 1
ATOM 833 O O . ARG A 1 101 ? -1.810 24.719 8.848 1.00 77.38 101 ARG A O 1
ATOM 840 N N . THR A 1 102 ? -2.955 22.820 9.182 1.00 73.69 102 THR A N 1
ATOM 841 C CA . THR A 1 102 ? -2.237 22.426 10.401 1.00 73.69 102 THR A CA 1
ATOM 842 C C . THR A 1 102 ? -0.745 22.211 10.146 1.00 73.69 102 THR A C 1
ATOM 844 O O . THR A 1 102 ? 0.075 22.637 10.954 1.00 73.69 102 THR A O 1
ATOM 847 N N . LEU A 1 103 ? -0.376 21.617 9.008 1.00 68.19 103 LEU A N 1
ATOM 848 C CA . LEU A 1 103 ? 1.023 21.483 8.596 1.00 68.19 103 LEU A CA 1
ATOM 849 C C . LEU A 1 103 ? 1.676 22.835 8.299 1.00 68.19 103 LEU A C 1
ATOM 851 O O . LEU A 1 103 ? 2.800 23.071 8.730 1.00 68.19 103 LEU A O 1
ATOM 855 N N . SER A 1 104 ? 0.976 23.746 7.615 1.00 62.84 104 SER A N 1
ATOM 856 C CA . SER A 1 104 ? 1.509 25.087 7.339 1.00 62.84 104 SER A CA 1
ATOM 857 C C . SER A 1 104 ? 1.673 25.956 8.591 1.00 62.84 104 SER A C 1
ATOM 859 O O . SER A 1 104 ? 2.539 26.824 8.609 1.00 62.84 104 SER A O 1
ATOM 861 N N . LEU A 1 105 ? 0.880 25.701 9.638 1.00 58.81 105 LEU A N 1
ATOM 862 C CA . LEU A 1 105 ? 0.983 26.364 10.944 1.00 58.81 105 LEU A CA 1
ATOM 863 C C . LEU A 1 105 ? 2.114 25.793 11.819 1.00 58.81 105 LEU A C 1
ATOM 865 O O . LEU A 1 105 ? 2.518 26.440 12.776 1.00 58.81 105 LEU A O 1
ATOM 869 N N . LYS A 1 106 ? 2.637 24.604 11.490 1.00 55.47 106 LYS A N 1
ATOM 870 C CA . LYS A 1 106 ? 3.775 23.947 12.160 1.00 55.47 106 LYS A CA 1
ATOM 871 C C . LYS A 1 106 ? 5.123 24.216 11.470 1.00 55.47 106 LYS A C 1
ATOM 873 O O . LYS A 1 106 ? 6.047 23.414 11.594 1.00 55.47 106 LYS A O 1
ATOM 878 N N . ARG A 1 107 ? 5.252 25.320 10.727 1.00 50.81 107 ARG A N 1
ATOM 879 C CA . ARG A 1 107 ? 6.567 25.781 10.260 1.00 50.81 107 ARG A CA 1
ATOM 880 C C . ARG A 1 107 ? 7.374 26.258 11.475 1.00 50.81 107 ARG A C 1
ATOM 882 O O . ARG A 1 107 ? 7.025 27.282 12.055 1.00 50.81 107 ARG A O 1
ATOM 889 N N . TYR A 1 108 ? 8.371 25.460 11.864 1.00 50.78 108 TYR A N 1
ATOM 890 C CA . TYR A 1 108 ? 9.504 25.895 12.686 1.00 50.78 108 TYR A CA 1
ATOM 891 C C . TYR A 1 108 ? 10.290 26.992 11.967 1.00 50.78 108 TYR A C 1
ATOM 893 O O . TYR A 1 108 ? 10.348 26.932 10.714 1.00 50.78 108 TYR A O 1
#

Foldseek 3Di:
DDDDDDPDDPPPPDDDLVSLLVVLVVLLVVLVVVLPDPPDDPVRNVVSVVVSVVSVVVNVVSCVVVVNDPPVVVDDPLNVLVVDDPVVSVVVVVVVVVVVVVVVVPDD